Protein AF-A0A661QD89-F1 (afdb_monomer)

Foldseek 3Di:
DADEAEDDPLVVLCPDPPPPCVVVSVVVVVVVVVCVVVVNDDDDDCDPQLLVQLVVQCVVVVVDPDDSSNSSSVSVCVVVVHQEYADPDCVSVVVPGHYPPPPD

Solvent-accessible surface area (backbone atoms only — not comparable to full-atom values): 6159 Å² total; per-residue (Å²): 132,91,70,69,47,70,79,64,77,52,66,58,27,60,73,31,85,84,38,94,50,17,69,60,31,51,57,52,50,53,54,52,51,51,36,37,75,69,68,75,47,81,89,82,76,89,44,71,69,34,51,51,43,10,47,56,45,46,65,73,44,66,92,50,95,69,49,68,69,51,25,34,53,50,28,48,27,63,76,71,70,42,54,40,32,46,43,92,60,64,62,44,45,75,78,69,36,47,45,33,72,81,88,118

Radius of gyration: 14.54 Å; Cα contacts (8 Å, |Δi|>4): 104; chains: 1; bounding box: 37×33×40 Å

pLDDT: mean 85.13, std 12.15, range [53.66, 98.25]

Structure (mmCIF, N/CA/C/O backbone):
data_AF-A0A661QD89-F1
#
_entry.id   AF-A0A661QD89-F1
#
loop_
_atom_site.group_PDB
_atom_site.id
_atom_site.type_symbol
_atom_site.label_atom_id
_atom_site.label_alt_id
_atom_site.label_comp_id
_atom_site.label_asym_id
_atom_site.label_entity_id
_atom_site.label_seq_id
_atom_site.pdbx_PDB_ins_code
_atom_site.Cartn_x
_atom_site.Cartn_y
_atom_site.Cartn_z
_atom_site.occupancy
_atom_site.B_iso_or_equiv
_atom_site.auth_seq_id
_atom_site.auth_comp_id
_atom_site.auth_asym_id
_atom_site.auth_atom_id
_atom_site.pdbx_PDB_model_num
ATOM 1 N N . MET A 1 1 ? -16.237 2.760 12.706 1.00 53.66 1 MET A N 1
ATOM 2 C CA . MET A 1 1 ? -15.022 3.590 12.538 1.00 53.66 1 MET A CA 1
ATOM 3 C C . MET A 1 1 ? -14.671 3.557 11.058 1.00 53.66 1 MET A C 1
ATOM 5 O O . MET A 1 1 ? -14.858 2.502 10.467 1.00 53.66 1 MET A O 1
ATOM 9 N N . LYS A 1 2 ? -14.282 4.675 10.437 1.00 61.09 2 LYS A N 1
ATOM 10 C CA . LYS A 1 2 ? -13.935 4.694 9.007 1.00 61.09 2 LYS A CA 1
ATOM 11 C C . LYS A 1 2 ? -12.494 4.198 8.855 1.00 61.09 2 LYS A C 1
ATOM 13 O O . LYS A 1 2 ? -11.604 4.785 9.462 1.00 61.09 2 LYS A O 1
ATOM 18 N N . GLU A 1 3 ? -12.285 3.105 8.129 1.00 70.94 3 GLU A N 1
ATOM 19 C CA . GLU A 1 3 ? -10.946 2.574 7.851 1.00 70.94 3 GLU A CA 1
ATOM 20 C C . GLU A 1 3 ? -10.393 3.245 6.582 1.00 70.94 3 GLU A C 1
ATOM 22 O O . GLU A 1 3 ? -11.099 3.342 5.580 1.00 70.94 3 GLU A O 1
ATOM 27 N N . LEU A 1 4 ? -9.159 3.751 6.649 1.00 67.06 4 LEU A N 1
ATOM 28 C CA . LEU A 1 4 ? -8.455 4.443 5.565 1.00 67.06 4 LEU A CA 1
ATOM 29 C C . LEU A 1 4 ? -7.105 3.759 5.367 1.00 67.06 4 LEU A C 1
ATOM 31 O O . LEU A 1 4 ? -6.348 3.612 6.330 1.00 67.06 4 LEU A O 1
ATOM 35 N N . PHE A 1 5 ? -6.805 3.342 4.139 1.00 81.81 5 PHE A N 1
ATOM 36 C CA . PHE A 1 5 ? -5.488 2.807 3.809 1.00 81.81 5 PHE A CA 1
ATOM 37 C C . PHE A 1 5 ? -4.493 3.956 3.606 1.00 81.81 5 PHE A C 1
ATOM 39 O O . PHE A 1 5 ? -4.832 4.956 2.972 1.00 81.81 5 PHE A O 1
ATOM 46 N N . VAL A 1 6 ? -3.278 3.815 4.140 1.00 70.81 6 VAL A N 1
ATOM 47 C CA . VAL A 1 6 ? -2.185 4.775 3.946 1.00 70.81 6 VAL A CA 1
ATOM 48 C C . VAL A 1 6 ? -1.036 4.046 3.270 1.00 70.81 6 VAL A C 1
ATOM 50 O O . VAL A 1 6 ? -0.404 3.174 3.870 1.00 70.81 6 VAL A O 1
ATOM 53 N N . ASP A 1 7 ? -0.777 4.416 2.023 1.00 68.56 7 ASP A N 1
ATOM 54 C CA . ASP A 1 7 ? 0.329 3.874 1.247 1.00 68.56 7 ASP A CA 1
ATOM 55 C C . ASP A 1 7 ? 1.667 4.335 1.845 1.00 68.56 7 ASP A C 1
ATOM 57 O O . ASP A 1 7 ? 1.921 5.532 1.994 1.00 68.56 7 ASP A O 1
ATOM 61 N N . THR A 1 8 ? 2.511 3.390 2.267 1.00 61.47 8 THR A N 1
ATOM 62 C CA . THR A 1 8 ? 3.829 3.706 2.832 1.00 61.47 8 THR A CA 1
ATOM 63 C C . THR A 1 8 ? 4.890 2.691 2.411 1.00 61.47 8 THR A C 1
ATOM 65 O O . THR A 1 8 ? 5.130 1.686 3.078 1.00 61.47 8 THR A O 1
ATOM 68 N N . GLY A 1 9 ? 5.673 3.050 1.390 1.00 58.75 9 GLY A N 1
ATOM 69 C CA . GLY A 1 9 ? 6.983 2.440 1.104 1.00 58.75 9 GLY A CA 1
ATOM 70 C C . GLY A 1 9 ? 8.039 2.650 2.211 1.00 58.75 9 GLY A C 1
ATOM 71 O O . GLY A 1 9 ? 9.163 2.161 2.108 1.00 58.75 9 GLY A O 1
ATOM 72 N N . ALA A 1 10 ? 7.694 3.345 3.304 1.00 54.81 10 ALA A N 1
ATOM 73 C CA . ALA A 1 10 ? 8.581 3.670 4.424 1.00 54.81 10 ALA A CA 1
ATOM 74 C C . ALA A 1 10 ? 9.169 2.437 5.141 1.00 54.81 10 ALA A C 1
ATOM 76 O O . ALA A 1 10 ? 10.233 2.531 5.758 1.00 54.81 10 ALA A O 1
ATOM 77 N N . TRP A 1 11 ? 8.529 1.267 5.033 1.00 57.66 11 TRP A N 1
ATOM 78 C CA . TRP A 1 11 ? 9.061 0.016 5.585 1.00 57.66 11 TRP A CA 1
ATOM 79 C C . TRP A 1 11 ? 10.395 -0.402 4.958 1.00 57.66 11 TRP A C 1
ATOM 81 O O . TRP A 1 11 ? 11.215 -1.029 5.632 1.00 57.66 11 TRP A O 1
ATOM 91 N N . VAL A 1 12 ? 10.647 -0.023 3.702 1.00 55.34 12 VAL A N 1
ATOM 92 C CA . VAL A 1 12 ? 11.926 -0.291 3.031 1.00 55.34 12 VAL A CA 1
ATOM 93 C C . VAL A 1 12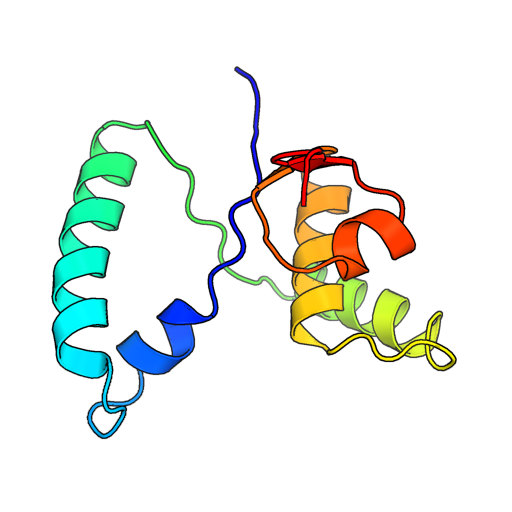 ? 13.044 0.541 3.670 1.00 55.34 12 VAL A C 1
ATOM 95 O O . VAL A 1 12 ? 14.087 -0.004 4.033 1.00 55.34 12 VAL A O 1
ATOM 98 N N . ALA A 1 13 ? 12.795 1.829 3.925 1.00 57.34 13 ALA A N 1
ATOM 99 C CA . ALA A 1 13 ? 13.757 2.723 4.576 1.00 57.34 13 ALA A CA 1
ATOM 100 C C . ALA A 1 13 ? 14.018 2.362 6.055 1.00 57.34 13 ALA A C 1
ATOM 102 O O . ALA A 1 13 ? 15.122 2.565 6.563 1.00 57.34 13 ALA A O 1
ATOM 103 N N . LEU A 1 14 ? 13.036 1.774 6.751 1.00 57.59 14 LEU A N 1
ATOM 104 C CA . LEU A 1 14 ? 13.219 1.257 8.115 1.00 57.59 14 LEU A CA 1
ATOM 105 C C . LEU A 1 14 ? 14.197 0.073 8.177 1.00 57.59 14 LEU A C 1
ATOM 107 O O . LEU A 1 14 ? 14.942 -0.048 9.148 1.00 57.59 14 LEU A O 1
ATOM 111 N N . ASN A 1 15 ? 14.210 -0.777 7.147 1.00 62.34 15 ASN A N 1
ATOM 1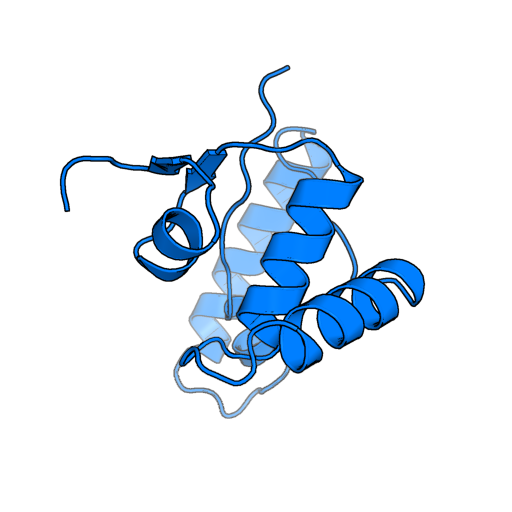12 C CA . ASN A 1 15 ? 15.025 -1.995 7.115 1.00 62.34 15 ASN A CA 1
ATOM 113 C C . ASN A 1 15 ? 16.369 -1.826 6.383 1.00 62.34 15 ASN A C 1
ATOM 115 O O . ASN A 1 15 ? 17.240 -2.687 6.501 1.00 62.34 15 ASN A O 1
ATOM 119 N N . ASN A 1 16 ? 16.577 -0.714 5.670 1.00 70.88 16 ASN A N 1
ATOM 120 C CA . ASN A 1 16 ? 17.839 -0.394 5.007 1.00 70.88 16 ASN A CA 1
ATOM 121 C C . ASN A 1 16 ? 18.547 0.792 5.683 1.00 70.88 16 ASN A C 1
ATOM 123 O O . ASN A 1 16 ? 18.232 1.950 5.426 1.00 70.88 16 ASN A O 1
ATOM 127 N N . ARG A 1 17 ? 19.569 0.511 6.504 1.00 74.81 17 ARG A N 1
ATOM 128 C CA . ARG A 1 17 ? 20.362 1.547 7.203 1.00 74.81 17 ARG A CA 1
ATOM 129 C C . ARG A 1 17 ? 21.144 2.492 6.284 1.00 74.81 17 ARG A C 1
ATOM 131 O O . ARG A 1 17 ? 21.629 3.518 6.748 1.00 74.81 17 ARG A O 1
ATOM 138 N N . TYR A 1 18 ? 21.321 2.112 5.019 1.00 75.56 18 TYR A N 1
ATOM 139 C CA . TYR A 1 18 ? 22.017 2.904 4.004 1.00 75.56 18 TYR A CA 1
ATOM 140 C C . TYR A 1 18 ? 21.058 3.732 3.147 1.00 75.56 18 TYR A C 1
ATOM 142 O O . TYR A 1 18 ? 21.507 4.474 2.276 1.00 75.56 18 TYR A O 1
ATOM 150 N N . ASP A 1 19 ? 19.751 3.613 3.383 1.00 76.38 19 ASP A N 1
ATOM 151 C CA . ASP A 1 19 ? 18.766 4.471 2.748 1.00 76.38 19 ASP A CA 1
ATOM 152 C C . ASP A 1 19 ? 18.947 5.916 3.232 1.00 76.38 19 ASP A C 1
ATOM 154 O O . ASP A 1 19 ? 19.074 6.180 4.432 1.00 76.38 19 ASP A O 1
ATOM 158 N N . VAL A 1 20 ? 18.942 6.871 2.301 1.00 78.00 20 VAL A N 1
ATOM 159 C CA . VAL A 1 20 ? 19.090 8.305 2.608 1.00 78.00 20 VAL A CA 1
ATOM 160 C C . VAL A 1 20 ? 17.994 8.815 3.553 1.00 78.00 20 VAL A C 1
ATOM 162 O O . VAL A 1 20 ? 18.189 9.796 4.272 1.00 78.00 20 VAL A O 1
ATOM 165 N N . GLY A 1 21 ? 16.846 8.136 3.581 1.00 76.38 21 GLY A N 1
ATOM 166 C CA . GLY A 1 21 ? 15.717 8.398 4.456 1.00 76.38 21 GLY A CA 1
ATOM 167 C C . GLY A 1 21 ? 15.741 7.639 5.783 1.00 76.38 21 GLY A C 1
ATOM 168 O O . GLY A 1 21 ? 14.856 7.890 6.597 1.00 76.38 21 GLY A O 1
ATOM 169 N N . HIS A 1 22 ? 16.720 6.765 6.057 1.00 77.31 22 HIS A N 1
ATOM 170 C CA . HIS A 1 22 ? 16.699 5.861 7.219 1.00 77.31 22 HIS A CA 1
ATOM 171 C C . HIS A 1 22 ? 16.447 6.586 8.549 1.00 77.31 22 HIS A C 1
ATOM 173 O O . HIS A 1 22 ? 15.576 6.194 9.322 1.00 77.31 22 HIS A O 1
ATOM 179 N N . LYS A 1 23 ? 17.149 7.700 8.801 1.00 80.12 23 LYS A N 1
ATOM 180 C CA . LYS A 1 23 ? 16.961 8.482 10.035 1.00 80.12 23 LYS A CA 1
ATOM 181 C C . LYS A 1 23 ? 15.530 9.023 10.165 1.00 80.12 23 LYS A C 1
ATOM 183 O O . LYS A 1 23 ? 14.920 8.880 11.220 1.00 80.12 23 LYS A O 1
ATOM 188 N N . ARG A 1 24 ? 14.980 9.587 9.083 1.00 79.19 24 ARG A N 1
ATOM 189 C CA . ARG A 1 24 ? 1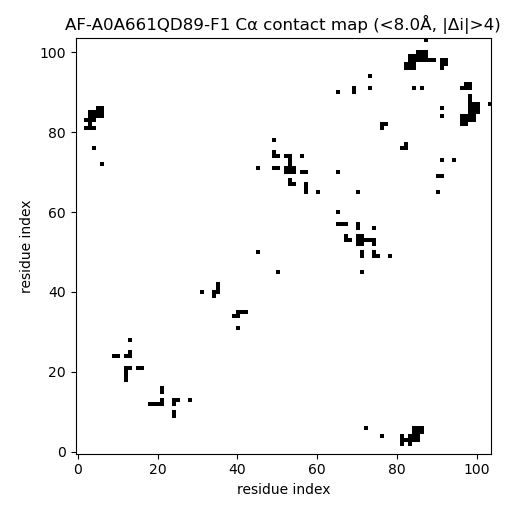3.592 10.080 9.047 1.00 79.19 24 ARG A CA 1
ATOM 190 C C . ARG A 1 24 ? 12.590 8.939 9.215 1.00 79.19 24 ARG A C 1
ATOM 192 O O . ARG A 1 24 ? 11.591 9.105 9.902 1.00 79.19 24 ARG A O 1
ATOM 199 N N . ALA A 1 25 ? 12.871 7.777 8.629 1.00 74.81 25 ALA A N 1
ATOM 200 C CA . ALA A 1 25 ? 12.040 6.590 8.769 1.00 74.81 25 ALA A CA 1
ATOM 201 C C . ALA A 1 25 ? 11.996 6.107 10.228 1.00 74.81 25 ALA A C 1
ATOM 203 O O . ALA A 1 25 ? 10.921 5.787 10.730 1.00 74.81 25 ALA A O 1
ATOM 204 N N . VAL A 1 26 ? 13.132 6.114 10.938 1.00 79.44 26 VAL A N 1
ATOM 205 C CA . VAL A 1 26 ? 13.200 5.768 12.369 1.00 79.44 26 VAL A CA 1
ATOM 206 C C . VAL A 1 26 ? 12.385 6.741 13.228 1.00 79.44 26 VAL A C 1
ATOM 208 O O . VAL A 1 26 ? 11.623 6.288 14.086 1.00 79.44 26 VAL A O 1
ATOM 211 N N . GLU A 1 27 ? 12.516 8.051 12.990 1.00 81.38 27 GLU A N 1
ATOM 212 C CA . GLU A 1 27 ? 11.747 9.097 13.687 1.00 81.38 27 GLU A CA 1
ATOM 213 C C . GLU A 1 27 ? 10.238 8.917 13.454 1.00 81.38 27 GLU A C 1
ATOM 215 O O . GLU A 1 27 ? 9.472 8.774 14.409 1.00 81.38 27 GLU A O 1
ATOM 220 N N . PHE A 1 28 ? 9.821 8.785 12.193 1.00 81.56 28 PHE A N 1
ATOM 221 C CA . PHE A 1 28 ? 8.428 8.530 11.822 1.00 81.56 28 PHE A CA 1
ATOM 222 C C . PHE A 1 28 ? 7.888 7.219 12.420 1.00 81.56 28 PHE A C 1
ATOM 224 O O . PHE A 1 28 ? 6.757 7.153 12.904 1.00 81.56 28 PHE A O 1
ATOM 231 N N . GLY A 1 29 ? 8.710 6.168 12.474 1.00 80.81 29 GLY A N 1
ATOM 232 C CA . GLY A 1 29 ? 8.344 4.885 13.073 1.00 80.81 29 GLY A CA 1
ATOM 233 C C . GLY A 1 29 ? 8.011 4.974 14.568 1.00 80.81 29 GLY A C 1
ATOM 234 O O . GLY A 1 29 ? 7.189 4.198 15.062 1.00 80.81 29 GLY A O 1
ATOM 235 N N . ALA A 1 30 ? 8.607 5.916 15.307 1.00 83.06 30 ALA A N 1
ATOM 236 C CA . ALA A 1 30 ? 8.252 6.154 16.706 1.00 83.06 30 ALA A CA 1
ATOM 237 C C . ALA A 1 30 ? 6.843 6.757 16.844 1.00 83.06 30 ALA A C 1
ATOM 239 O O . ALA A 1 30 ? 6.068 6.309 17.693 1.00 83.06 30 ALA A O 1
ATOM 240 N N . GLU A 1 31 ? 6.488 7.706 15.976 1.00 85.00 31 GLU A N 1
ATOM 241 C CA . GLU A 1 31 ? 5.154 8.316 15.937 1.00 85.00 31 GLU A CA 1
ATOM 242 C C . GLU A 1 31 ? 4.077 7.290 15.570 1.00 85.00 31 GLU A C 1
ATOM 244 O O . GLU A 1 31 ? 3.071 7.170 16.273 1.00 85.00 31 GLU A O 1
ATOM 249 N N . ILE A 1 32 ? 4.326 6.475 14.540 1.00 84.12 32 ILE A N 1
ATOM 250 C CA . ILE A 1 32 ? 3.442 5.377 14.120 1.00 84.12 32 ILE A CA 1
ATOM 251 C C . ILE A 1 32 ? 3.182 4.409 15.282 1.00 84.12 32 ILE A C 1
ATOM 253 O O . ILE A 1 32 ? 2.029 4.104 15.589 1.00 84.12 32 ILE A O 1
ATOM 257 N N . ARG A 1 33 ? 4.220 3.975 16.009 1.00 83.69 33 ARG A N 1
ATOM 258 C CA . ARG A 1 33 ? 4.040 3.093 17.179 1.00 83.69 33 ARG A CA 1
ATOM 259 C C . ARG A 1 33 ? 3.207 3.739 18.285 1.00 83.69 33 ARG A C 1
ATOM 261 O O . ARG A 1 33 ? 2.372 3.062 18.882 1.00 83.69 33 ARG A O 1
ATOM 268 N N . SER A 1 34 ? 3.400 5.031 18.541 1.00 89.44 34 SER A N 1
ATOM 269 C CA . SER A 1 34 ? 2.614 5.783 19.526 1.00 89.44 34 SER A CA 1
ATOM 270 C C . SER A 1 34 ? 1.132 5.855 19.129 1.00 89.44 34 SER A C 1
ATOM 272 O O . SER A 1 34 ? 0.246 5.541 19.928 1.00 89.44 34 SER A O 1
ATOM 274 N N . LEU A 1 35 ? 0.841 6.166 17.861 1.00 87.56 35 LEU A N 1
ATOM 275 C CA . LEU A 1 35 ? -0.520 6.158 17.309 1.00 87.56 35 LEU A CA 1
ATOM 276 C C . LEU A 1 35 ? -1.168 4.772 17.375 1.00 87.56 35 LEU A C 1
ATOM 278 O O . LEU A 1 35 ? -2.360 4.677 17.676 1.00 87.56 35 LEU A O 1
ATOM 282 N N . GLN A 1 36 ? -0.396 3.708 17.142 1.00 87.25 36 GLN A N 1
ATOM 283 C CA . GLN A 1 36 ? -0.888 2.337 17.265 1.00 87.25 36 GLN A CA 1
ATOM 284 C C . GLN A 1 36 ? -1.270 2.014 18.714 1.00 87.25 36 GLN A C 1
ATOM 286 O O . GLN A 1 36 ? -2.348 1.476 18.950 1.00 87.25 36 GLN A O 1
ATOM 291 N N . GLN A 1 37 ? -0.428 2.365 19.694 1.00 89.62 37 GLN A N 1
ATOM 292 C CA . GLN A 1 37 ? -0.721 2.147 21.119 1.00 89.62 37 GLN A CA 1
ATOM 293 C C . GLN A 1 37 ? -1.958 2.924 21.587 1.00 89.62 37 GLN A C 1
ATOM 295 O O . GLN A 1 37 ? -2.714 2.438 22.422 1.00 89.62 37 GLN A O 1
ATOM 300 N N . MET A 1 38 ? -2.202 4.102 21.006 1.00 92.31 38 MET A N 1
ATOM 301 C CA . MET A 1 38 ? -3.425 4.882 21.222 1.00 92.31 38 MET A CA 1
ATOM 302 C C . MET A 1 38 ? -4.658 4.330 20.482 1.00 92.31 38 MET A C 1
ATOM 304 O O . MET A 1 38 ? -5.732 4.919 20.588 1.00 92.31 38 MET A O 1
ATOM 308 N N . GLY A 1 39 ? -4.525 3.262 19.687 1.00 88.00 39 GLY A N 1
ATOM 309 C CA . GLY A 1 39 ? -5.614 2.701 18.880 1.00 88.00 39 GLY A CA 1
ATOM 310 C C . GLY A 1 39 ? -6.069 3.600 17.726 1.00 88.00 39 GLY A C 1
ATOM 311 O O . GLY A 1 39 ? -7.163 3.414 17.200 1.00 88.00 39 GLY A O 1
ATOM 312 N N . LYS A 1 40 ? -5.255 4.591 17.333 1.00 87.38 40 LYS A N 1
ATOM 313 C CA . LYS A 1 40 ? -5.574 5.532 16.246 1.00 87.38 40 LYS A CA 1
ATOM 314 C C . LYS A 1 40 ? -5.261 4.972 14.862 1.00 87.38 40 LYS A C 1
A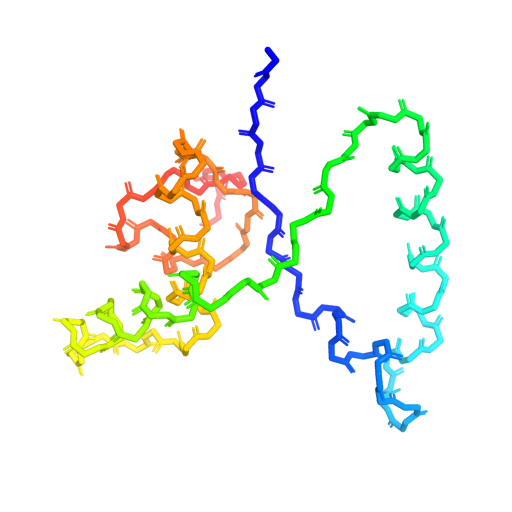TOM 316 O O . LYS A 1 40 ? -5.833 5.437 13.883 1.00 87.38 40 LYS A O 1
ATOM 321 N N . ILE A 1 41 ? -4.352 4.001 14.784 1.00 86.38 41 ILE A N 1
ATOM 322 C CA . ILE A 1 41 ? -3.983 3.313 13.545 1.00 86.38 41 ILE A CA 1
ATOM 323 C C . ILE A 1 41 ? -3.917 1.802 13.772 1.00 86.38 41 ILE A C 1
ATOM 325 O O . ILE A 1 41 ? -3.601 1.340 14.871 1.00 86.38 41 ILE A O 1
ATOM 329 N N . ARG A 1 42 ? -4.159 1.038 12.706 1.00 84.88 42 ARG A N 1
ATOM 330 C CA . ARG A 1 42 ? -3.923 -0.408 12.647 1.00 84.88 42 ARG A CA 1
ATOM 331 C C . ARG A 1 42 ? -2.738 -0.667 11.723 1.00 84.88 42 ARG A C 1
ATOM 333 O O . ARG A 1 42 ? -2.795 -0.287 10.559 1.00 84.88 42 ARG A O 1
ATOM 340 N N . ILE A 1 43 ? -1.698 -1.336 12.221 1.00 84.00 43 ILE A N 1
ATOM 341 C CA . ILE A 1 43 ? -0.636 -1.874 11.362 1.00 84.00 43 ILE A CA 1
ATOM 342 C C . ILE A 1 43 ? -1.082 -3.245 10.863 1.00 84.00 43 ILE A C 1
ATOM 344 O O . ILE A 1 43 ? -1.426 -4.122 11.655 1.00 84.00 43 ILE A O 1
ATOM 348 N N . VAL A 1 44 ? -1.096 -3.413 9.544 1.00 84.44 44 VAL A N 1
ATOM 349 C CA . VAL A 1 44 ? -1.395 -4.687 8.888 1.00 84.44 44 VAL A CA 1
ATOM 350 C C . VAL A 1 44 ? -0.084 -5.263 8.378 1.00 84.44 44 VAL A C 1
ATOM 352 O O . VAL A 1 44 ? 0.613 -4.631 7.589 1.00 84.44 44 VAL A O 1
ATOM 355 N N . HIS A 1 45 ? 0.258 -6.459 8.846 1.00 83.25 45 HIS A N 1
ATOM 356 C CA . HIS A 1 45 ? 1.394 -7.208 8.327 1.00 83.25 45 HIS A CA 1
ATOM 357 C C . HIS A 1 45 ? 0.953 -8.044 7.127 1.00 83.25 45 HIS A C 1
ATOM 359 O O . HIS A 1 45 ? -0.123 -8.642 7.147 1.00 83.25 45 HIS A O 1
ATOM 365 N N . ILE A 1 46 ? 1.798 -8.101 6.099 1.00 83.19 46 ILE A N 1
ATOM 366 C CA . ILE A 1 46 ? 1.578 -8.954 4.932 1.00 83.19 46 ILE A CA 1
ATOM 367 C C . ILE A 1 46 ? 1.581 -10.422 5.378 1.00 83.19 46 ILE A C 1
ATOM 369 O O . ILE A 1 46 ? 2.603 -10.942 5.827 1.00 83.19 46 ILE A O 1
ATOM 373 N N . SER A 1 47 ? 0.427 -11.077 5.274 1.00 87.75 47 SER A N 1
ATOM 374 C CA . SER A 1 47 ? 0.264 -12.516 5.481 1.00 87.75 47 SER A CA 1
ATOM 375 C C . SER A 1 47 ? 0.438 -13.277 4.163 1.00 87.75 47 SER A C 1
ATOM 377 O O . SER A 1 47 ? 0.483 -12.676 3.088 1.00 87.75 47 SER A O 1
ATOM 379 N N . GLN A 1 48 ? 0.491 -14.610 4.231 1.00 89.12 48 GLN A N 1
ATOM 380 C CA . GLN A 1 48 ? 0.489 -15.446 3.024 1.00 89.12 48 GLN A CA 1
ATOM 381 C C . GLN A 1 48 ? -0.787 -15.259 2.195 1.00 89.12 48 GLN A C 1
ATOM 383 O O . GLN A 1 48 ? -0.703 -15.178 0.977 1.00 89.12 48 GLN A O 1
ATOM 388 N N . ASP A 1 49 ? -1.946 -15.080 2.832 1.00 92.38 49 ASP A N 1
ATOM 389 C CA . ASP A 1 49 ? -3.204 -14.826 2.115 1.00 92.38 49 ASP A CA 1
ATOM 390 C C . ASP A 1 49 ? -3.164 -13.500 1.347 1.00 92.38 49 ASP A C 1
ATOM 392 O O . ASP A 1 49 ? -3.617 -13.425 0.206 1.00 92.38 49 ASP A O 1
ATOM 396 N N . ILE A 1 50 ? -2.562 -12.462 1.942 1.00 90.94 50 ILE A N 1
ATOM 397 C CA . ILE A 1 50 ? -2.344 -11.181 1.260 1.00 90.94 50 ILE A CA 1
ATOM 398 C C . ILE A 1 50 ? -1.364 -11.358 0.093 1.00 90.94 50 ILE A C 1
ATOM 400 O O . ILE A 1 50 ? -1.610 -10.808 -0.976 1.00 90.94 50 ILE A O 1
ATOM 404 N N . LEU A 1 51 ? -0.283 -12.130 0.262 1.00 92.56 51 LEU A N 1
ATOM 405 C CA . LEU A 1 51 ? 0.674 -12.402 -0.819 1.00 92.56 51 LEU A CA 1
ATOM 406 C C . LEU A 1 51 ? 0.036 -13.161 -1.981 1.00 92.56 51 LEU A C 1
ATOM 408 O O . LEU A 1 51 ? 0.233 -12.772 -3.128 1.00 92.56 51 LEU A O 1
ATOM 412 N N . HIS A 1 52 ? -0.741 -14.207 -1.699 1.00 96.12 52 HIS A N 1
ATOM 413 C CA . HIS A 1 52 ? -1.466 -14.948 -2.729 1.00 96.12 52 HIS A CA 1
ATOM 414 C C . HIS A 1 52 ? -2.434 -14.035 -3.476 1.00 96.12 52 HIS A C 1
ATOM 416 O O . HIS A 1 52 ? -2.420 -13.995 -4.702 1.00 96.12 52 HIS A O 1
ATOM 422 N N . LYS A 1 53 ? -3.207 -13.227 -2.744 1.00 96.88 53 LYS A N 1
ATOM 423 C CA . LYS A 1 53 ? -4.131 -12.267 -3.345 1.00 96.88 53 LYS A CA 1
ATOM 424 C C . LYS A 1 53 ? -3.411 -11.224 -4.203 1.00 96.88 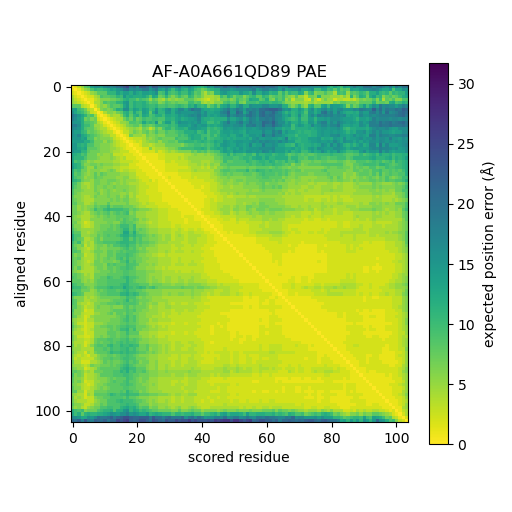53 LYS A C 1
ATOM 426 O O . LYS A 1 53 ? -3.876 -10.896 -5.290 1.00 96.88 53 LYS A O 1
ATOM 431 N N . ALA A 1 54 ? -2.270 -10.721 -3.737 1.00 95.94 54 ALA A N 1
ATOM 432 C CA . ALA A 1 54 ? -1.428 -9.807 -4.500 1.00 95.94 54 ALA A CA 1
ATOM 433 C C . ALA A 1 54 ? -0.942 -10.454 -5.802 1.00 95.94 54 ALA A C 1
ATOM 435 O O . ALA A 1 54 ? -0.954 -9.804 -6.841 1.00 95.94 54 ALA A O 1
ATOM 436 N N . TRP A 1 55 ? -0.562 -11.734 -5.757 1.00 97.56 55 TRP A N 1
ATOM 437 C CA . TRP A 1 55 ? -0.116 -12.489 -6.927 1.00 97.56 55 TRP A CA 1
ATOM 438 C C . TRP A 1 55 ? -1.235 -12.690 -7.950 1.00 97.56 55 TRP A C 1
ATOM 440 O O . TRP A 1 55 ? -1.046 -12.379 -9.121 1.00 97.56 55 TRP A O 1
ATOM 450 N N . GLU A 1 56 ? -2.428 -13.089 -7.501 1.00 98.25 56 GLU A N 1
ATOM 451 C CA . GLU A 1 56 ? -3.616 -13.196 -8.360 1.00 98.25 56 GLU A CA 1
ATOM 452 C C . GLU A 1 56 ? -3.926 -11.873 -9.071 1.00 98.25 56 GLU A C 1
ATOM 454 O O . GLU A 1 56 ? -4.243 -11.847 -10.260 1.00 98.25 56 GLU A O 1
ATOM 459 N N . ILE A 1 57 ? -3.835 -10.756 -8.343 1.00 98.12 57 ILE A N 1
ATOM 460 C CA . ILE A 1 57 ? -4.048 -9.418 -8.897 1.00 98.12 57 ILE A CA 1
ATOM 461 C C . ILE A 1 57 ? -2.945 -9.075 -9.908 1.00 98.12 57 ILE A C 1
ATOM 463 O O . ILE A 1 57 ? -3.250 -8.610 -11.004 1.00 98.12 57 ILE A O 1
ATOM 467 N N . PHE A 1 58 ? -1.683 -9.318 -9.562 1.00 96.94 58 PHE A N 1
ATOM 468 C CA . PHE A 1 58 ? -0.534 -8.999 -10.406 1.00 96.94 58 PHE A CA 1
ATOM 469 C C . PHE A 1 58 ? -0.567 -9.765 -11.736 1.00 96.94 58 PHE A C 1
ATOM 471 O O . PHE A 1 58 ? -0.341 -9.181 -12.793 1.00 96.94 58 PHE A O 1
ATOM 478 N N . GLU A 1 59 ? -0.939 -11.048 -11.707 1.00 97.88 59 GLU A N 1
ATOM 479 C CA . GLU A 1 59 ? -1.138 -11.857 -12.914 1.00 97.88 59 GLU A CA 1
ATOM 480 C C . GLU A 1 59 ? -2.344 -11.379 -13.732 1.00 97.88 59 GLU A C 1
ATOM 482 O O . GLU A 1 59 ? -2.269 -11.275 -14.956 1.00 97.88 59 GLU A O 1
ATOM 487 N N . LYS A 1 60 ? -3.460 -11.058 -13.067 1.00 98.06 60 LYS A N 1
ATOM 488 C CA . LYS A 1 60 ? -4.695 -10.620 -13.732 1.00 98.06 60 LYS A CA 1
ATOM 489 C C . LYS A 1 60 ? -4.542 -9.284 -14.461 1.00 98.06 60 LYS A C 1
ATOM 491 O O . LYS A 1 60 ? -5.167 -9.097 -15.502 1.00 98.06 60 LYS A O 1
ATOM 496 N N . TYR A 1 61 ? -3.766 -8.358 -13.905 1.00 97.06 61 TYR A N 1
ATOM 497 C CA . TYR A 1 61 ? -3.565 -7.008 -14.439 1.00 97.06 61 TYR A CA 1
ATOM 498 C C . TYR A 1 61 ? -2.167 -6.834 -15.042 1.00 97.06 61 TYR A C 1
ATOM 500 O O . TYR A 1 61 ? -1.574 -5.763 -14.943 1.00 97.06 61 TYR A O 1
ATOM 508 N N . SER A 1 62 ? -1.647 -7.872 -15.704 1.00 94.25 62 SER A N 1
ATOM 509 C CA . SER A 1 62 ? -0.326 -7.848 -16.346 1.00 94.25 62 SER A CA 1
ATOM 510 C C . SER A 1 62 ? -0.203 -6.841 -17.502 1.00 94.25 62 SER A C 1
ATOM 512 O O . SER A 1 62 ? 0.889 -6.626 -18.018 1.00 94.25 62 SER A O 1
ATOM 514 N N . ASP A 1 63 ? -1.319 -6.265 -17.962 1.00 95.94 63 ASP A N 1
ATOM 515 C CA . ASP A 1 63 ? -1.368 -5.175 -18.944 1.00 95.94 63 ASP A CA 1
ATOM 516 C C . ASP A 1 63 ? -1.225 -3.777 -18.310 1.00 95.94 63 ASP A C 1
ATOM 518 O O . ASP A 1 63 ? -1.178 -2.778 -19.031 1.00 95.94 63 ASP A O 1
ATOM 522 N N . LYS A 1 64 ? -1.206 -3.687 -16.974 1.00 94.31 64 LYS A N 1
ATOM 523 C CA . LYS A 1 64 ? -1.047 -2.445 -16.211 1.00 94.31 64 LYS A CA 1
ATOM 524 C C . LYS A 1 64 ? 0.371 -2.317 -15.674 1.00 94.31 64 LYS A C 1
ATOM 526 O O . LYS A 1 64 ? 1.047 -3.306 -15.426 1.00 94.31 64 LYS A O 1
ATOM 531 N N . ASP A 1 65 ? 0.770 -1.080 -15.409 1.00 95.00 65 ASP A N 1
ATOM 532 C CA . ASP A 1 65 ? 2.072 -0.746 -14.817 1.00 95.00 65 ASP A CA 1
ATOM 533 C C . ASP A 1 65 ? 2.053 -0.839 -13.274 1.00 95.00 65 ASP A C 1
ATOM 535 O O . ASP A 1 65 ? 2.766 -0.123 -12.574 1.00 95.00 65 ASP A O 1
ATOM 539 N N . PHE A 1 66 ? 1.192 -1.704 -12.721 1.00 95.06 66 PHE A N 1
ATOM 540 C CA . PHE A 1 66 ? 1.101 -1.920 -11.279 1.00 95.06 66 PHE A CA 1
ATOM 541 C C . PHE A 1 66 ? 2.346 -2.647 -10.780 1.00 95.06 66 PHE A C 1
ATOM 543 O O . PHE A 1 66 ? 2.729 -3.692 -11.304 1.00 95.06 66 PHE A O 1
ATOM 550 N N . SER A 1 67 ? 2.953 -2.132 -9.717 1.00 93.31 67 SER A N 1
ATOM 551 C CA . SER A 1 67 ? 3.979 -2.861 -8.983 1.00 93.31 67 SER A CA 1
ATOM 552 C C . SER A 1 67 ? 3.351 -3.968 -8.133 1.00 93.31 67 SER A C 1
ATOM 554 O O . SER A 1 67 ? 2.176 -3.924 -7.764 1.00 93.31 67 SER A O 1
ATOM 556 N N . PHE A 1 68 ? 4.156 -4.948 -7.719 1.00 91.50 68 PHE A N 1
ATOM 557 C CA . PHE A 1 68 ? 3.677 -5.972 -6.787 1.00 91.50 68 PHE A CA 1
ATOM 558 C C . PHE A 1 68 ? 3.238 -5.378 -5.433 1.00 91.50 68 PHE A C 1
ATOM 560 O O . PHE A 1 68 ? 2.324 -5.888 -4.785 1.00 91.50 68 PHE A O 1
ATOM 567 N N . THR A 1 69 ? 3.856 -4.269 -5.013 1.00 90.19 69 THR A N 1
ATOM 568 C CA . THR A 1 69 ? 3.463 -3.514 -3.815 1.00 90.19 69 THR A CA 1
ATOM 569 C C . THR A 1 69 ? 2.099 -2.836 -3.960 1.00 90.19 69 THR A C 1
ATOM 571 O O . THR A 1 69 ? 1.346 -2.801 -2.982 1.00 90.19 69 THR A O 1
ATOM 574 N N . ASP A 1 70 ? 1.730 -2.390 -5.16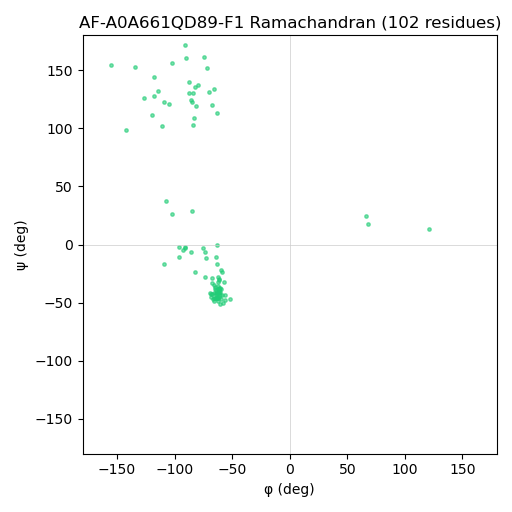3 1.00 92.75 70 ASP A N 1
ATOM 575 C CA . ASP A 1 70 ? 0.380 -1.881 -5.445 1.00 92.75 70 ASP A CA 1
ATOM 576 C C . ASP A 1 70 ? -0.638 -3.014 -5.314 1.00 92.75 70 ASP A C 1
ATOM 578 O O . ASP A 1 70 ? -1.612 -2.900 -4.571 1.00 92.75 70 ASP A O 1
ATOM 582 N N . CYS A 1 71 ? -0.359 -4.166 -5.933 1.00 95.44 71 CYS A N 1
ATOM 583 C CA . CYS A 1 71 ? -1.222 -5.345 -5.850 1.00 95.44 71 CYS A CA 1
ATOM 584 C C . CYS A 1 71 ? -1.397 -5.849 -4.410 1.00 95.44 71 CYS A C 1
ATOM 586 O O . CYS A 1 71 ? -2.500 -6.241 -4.024 1.00 95.44 71 CYS A O 1
ATOM 588 N N . ALA A 1 72 ? -0.345 -5.797 -3.588 1.00 93.50 72 ALA A N 1
ATOM 589 C CA . ALA A 1 72 ? -0.439 -6.103 -2.162 1.00 93.50 72 ALA A CA 1
ATOM 590 C C . ALA A 1 72 ? -1.332 -5.102 -1.416 1.00 93.50 72 ALA A C 1
ATOM 592 O O . ALA A 1 72 ? -2.176 -5.514 -0.619 1.00 93.50 72 ALA A O 1
ATOM 593 N N . SER A 1 73 ? -1.204 -3.807 -1.709 1.00 93.50 73 SER A N 1
ATOM 594 C CA . SER A 1 73 ? -2.071 -2.764 -1.147 1.00 93.50 73 SER A CA 1
ATOM 595 C C . SER A 1 73 ? -3.537 -2.984 -1.531 1.00 93.50 73 SER A C 1
ATOM 597 O O . SER A 1 73 ? -4.417 -2.927 -0.670 1.00 93.50 73 SER A O 1
ATOM 599 N N . PHE A 1 74 ? -3.806 -3.335 -2.791 1.00 95.69 74 PHE A N 1
ATOM 600 C CA . PHE A 1 74 ? -5.148 -3.670 -3.267 1.00 95.69 74 PHE A CA 1
ATOM 601 C C . PHE A 1 74 ? -5.706 -4.911 -2.569 1.00 95.69 74 PHE A C 1
ATOM 603 O O . PHE A 1 74 ? -6.838 -4.885 -2.087 1.00 95.69 74 PHE A O 1
ATOM 610 N N . GLY A 1 75 ? -4.901 -5.969 -2.437 1.00 95.44 75 GLY A N 1
ATOM 611 C CA . GLY A 1 75 ? -5.278 -7.189 -1.726 1.00 95.44 75 GLY A CA 1
ATOM 612 C C . GLY A 1 75 ? -5.637 -6.932 -0.261 1.00 95.44 75 GLY A C 1
ATOM 613 O O . GLY A 1 75 ? -6.665 -7.415 0.209 1.00 95.44 75 GLY A O 1
ATOM 614 N N . ILE A 1 76 ? -4.850 -6.112 0.448 1.00 94.06 76 ILE A N 1
ATOM 615 C CA . ILE A 1 76 ? -5.163 -5.669 1.819 1.00 94.06 76 ILE A CA 1
ATOM 616 C C . ILE A 1 76 ? -6.520 -4.963 1.857 1.00 94.06 76 ILE A C 1
ATOM 618 O O . ILE A 1 76 ? -7.356 -5.278 2.705 1.00 94.06 76 ILE A O 1
ATOM 622 N N . MET A 1 77 ? -6.735 -3.998 0.962 1.00 95.00 77 MET A N 1
ATOM 623 C CA . MET A 1 77 ? -7.967 -3.214 0.928 1.00 95.00 77 MET A CA 1
ATOM 624 C C . MET A 1 77 ? -9.191 -4.081 0.616 1.00 95.00 7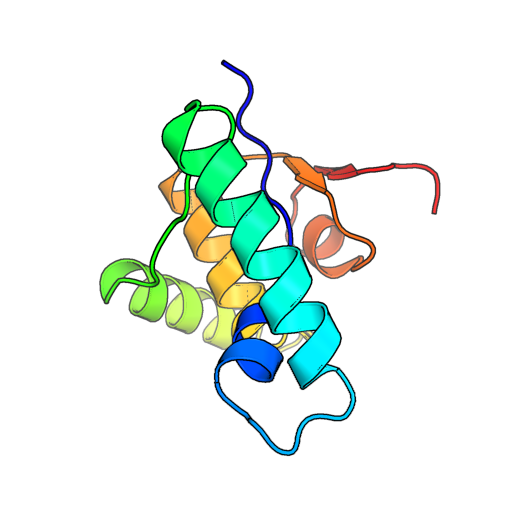7 MET A C 1
ATOM 626 O O . MET A 1 77 ? -10.208 -3.937 1.290 1.00 95.00 77 MET A O 1
ATOM 630 N N . GLU A 1 78 ? -9.089 -5.023 -0.326 1.00 95.44 78 GLU A N 1
ATOM 631 C CA . GLU A 1 78 ? -10.164 -5.976 -0.627 1.00 95.44 78 GLU A CA 1
ATOM 632 C C . GLU A 1 78 ? -10.486 -6.878 0.571 1.00 95.44 78 GLU A C 1
ATOM 634 O O . GLU A 1 78 ? -11.652 -6.998 0.946 1.00 95.44 78 GLU A O 1
ATOM 639 N N . ILE A 1 79 ? -9.466 -7.468 1.206 1.00 94.06 79 ILE A N 1
ATOM 640 C CA . ILE A 1 79 ? -9.636 -8.375 2.355 1.00 94.06 79 ILE A CA 1
ATOM 641 C C . ILE A 1 79 ? -10.282 -7.651 3.543 1.00 94.06 79 ILE A C 1
ATOM 643 O O . ILE A 1 79 ? -11.114 -8.224 4.245 1.00 94.06 79 ILE A O 1
ATOM 647 N N . LEU A 1 80 ? -9.913 -6.390 3.769 1.00 92.81 80 LEU A N 1
ATOM 648 C CA . LEU A 1 80 ? -10.405 -5.591 4.894 1.00 92.81 80 LEU A CA 1
ATOM 649 C C . LEU A 1 80 ? -11.669 -4.783 4.553 1.00 92.81 80 LEU A C 1
ATOM 651 O O . LEU A 1 80 ? -12.218 -4.112 5.423 1.00 92.81 80 LEU A O 1
ATOM 655 N N . GLY A 1 81 ? -12.152 -4.838 3.307 1.00 94.62 81 GLY A N 1
ATOM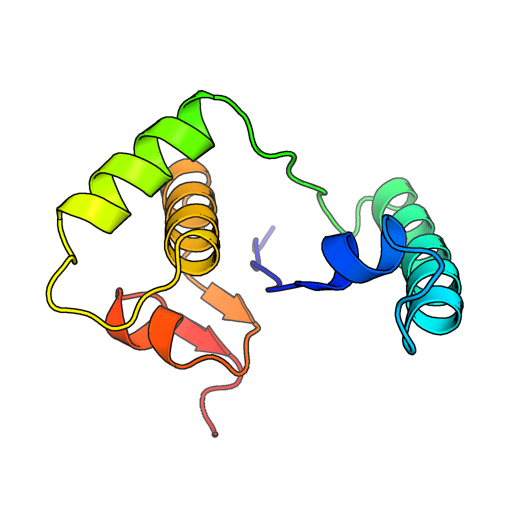 656 C CA . GLY A 1 81 ? -13.324 -4.084 2.856 1.00 94.62 81 GLY A CA 1
ATOM 657 C C . GLY A 1 81 ? -13.122 -2.562 2.832 1.00 94.62 81 GLY A C 1
ATOM 658 O O . GLY A 1 81 ? -14.093 -1.806 2.929 1.00 94.62 81 GLY A O 1
ATOM 659 N N . ILE A 1 82 ? -11.876 -2.100 2.708 1.00 94.94 82 ILE A N 1
ATOM 660 C CA . ILE A 1 82 ? -11.508 -0.682 2.650 1.00 94.94 82 ILE A CA 1
ATOM 661 C C . ILE A 1 82 ? -11.673 -0.192 1.210 1.00 94.94 82 ILE A C 1
ATOM 663 O O . ILE A 1 82 ? -11.171 -0.802 0.274 1.00 94.94 82 ILE A O 1
ATOM 667 N N . LYS A 1 83 ? -12.370 0.933 1.025 1.00 94.69 83 LYS A N 1
ATOM 668 C CA . LYS A 1 83 ? -12.642 1.504 -0.309 1.00 94.69 83 LYS A CA 1
ATOM 669 C C . LYS A 1 83 ? -11.886 2.790 -0.607 1.00 94.69 83 LYS A C 1
ATOM 671 O O . LYS A 1 83 ? -11.825 3.203 -1.760 1.00 94.69 83 LYS A O 1
ATOM 676 N N . GLU A 1 84 ? -11.354 3.430 0.427 1.00 95.06 84 GLU A N 1
ATOM 677 C CA . GLU A 1 84 ? -10.664 4.707 0.318 1.00 95.06 84 GLU A CA 1
ATOM 678 C C . GLU A 1 84 ? -9.187 4.540 0.672 1.00 95.06 84 GLU A C 1
ATOM 680 O O . GLU A 1 84 ? -8.848 3.958 1.708 1.00 95.06 84 GLU A O 1
ATOM 685 N N . ALA A 1 85 ? -8.318 5.078 -0.178 1.00 92.75 85 ALA A N 1
ATOM 686 C CA . ALA A 1 85 ? -6.879 5.122 0.033 1.00 92.75 85 ALA A CA 1
ATOM 687 C C . ALA A 1 85 ? -6.423 6.575 0.099 1.00 92.75 85 ALA A C 1
ATOM 689 O O . ALA A 1 85 ? -6.704 7.357 -0.805 1.00 92.75 85 ALA A O 1
ATOM 690 N N . PHE A 1 86 ? -5.693 6.945 1.145 1.00 91.38 86 PHE A N 1
ATOM 691 C CA . PHE A 1 86 ? -4.937 8.187 1.147 1.00 91.38 86 PHE A CA 1
ATOM 692 C C . PHE A 1 86 ? -3.605 7.925 0.453 1.00 91.38 86 PHE A C 1
ATOM 694 O O . PHE A 1 86 ? -2.717 7.290 1.024 1.00 91.38 86 PHE A O 1
ATOM 701 N N . SER A 1 87 ? -3.496 8.367 -0.795 1.00 87.44 87 SER A N 1
ATOM 702 C CA . SER A 1 87 ? -2.304 8.171 -1.612 1.00 87.44 87 SER A CA 1
ATOM 703 C C . SER A 1 87 ? -2.197 9.247 -2.693 1.00 87.44 87 SER A C 1
ATOM 705 O O . SER A 1 87 ? -3.186 9.833 -3.146 1.00 87.44 87 SER A O 1
ATOM 707 N N . PHE A 1 88 ? -0.963 9.496 -3.116 1.00 87.31 88 PHE A N 1
ATOM 708 C CA . PHE A 1 88 ? -0.656 10.299 -4.296 1.00 87.31 88 PHE A CA 1
ATOM 709 C C . PHE A 1 88 ? -0.508 9.441 -5.559 1.00 87.31 88 PHE A C 1
ATOM 711 O O . PHE A 1 88 ? -0.374 9.991 -6.648 1.00 87.31 88 PHE A O 1
ATOM 718 N N . ASP A 1 89 ? -0.571 8.115 -5.423 1.00 88.25 89 ASP A N 1
ATOM 719 C CA . ASP A 1 89 ? -0.522 7.179 -6.537 1.00 88.25 89 ASP A CA 1
ATOM 720 C C . ASP A 1 89 ? -1.917 6.974 -7.150 1.00 88.25 89 ASP A C 1
ATOM 722 O O . ASP A 1 89 ? -2.870 6.564 -6.482 1.00 88.25 89 ASP A O 1
ATOM 726 N N . ARG A 1 90 ? -2.035 7.249 -8.453 1.00 91.94 90 ARG A N 1
ATOM 727 C CA . ARG A 1 90 ? -3.273 7.089 -9.228 1.00 91.94 90 ARG A CA 1
ATOM 728 C C . ARG A 1 90 ? -3.624 5.623 -9.498 1.00 91.94 90 ARG A C 1
ATOM 730 O O . ARG A 1 90 ? -4.756 5.356 -9.902 1.00 91.94 90 ARG A O 1
ATOM 737 N N . HIS A 1 91 ? -2.725 4.673 -9.241 1.00 93.88 91 HIS A N 1
ATOM 738 C CA . HIS A 1 91 ? -2.997 3.242 -9.397 1.00 93.88 91 HIS A CA 1
ATOM 739 C C . HIS A 1 91 ? -4.196 2.773 -8.557 1.00 93.88 91 HIS A C 1
ATOM 741 O O . HIS A 1 91 ? -4.974 1.940 -9.016 1.00 93.88 91 HIS A O 1
ATOM 747 N N . PHE A 1 92 ? -4.431 3.375 -7.384 1.00 94.12 92 PHE A N 1
ATOM 748 C CA . PHE A 1 92 ? -5.618 3.086 -6.569 1.00 94.12 92 PHE A CA 1
ATOM 749 C C . PHE A 1 92 ? -6.927 3.419 -7.303 1.00 94.12 92 PHE A C 1
ATOM 751 O O . PHE A 1 92 ? -7.867 2.627 -7.258 1.00 94.12 92 PHE A O 1
ATOM 758 N N . GLU A 1 93 ? -6.984 4.544 -8.025 1.00 94.69 93 GLU A N 1
ATOM 759 C CA . GLU A 1 93 ? -8.155 4.916 -8.836 1.00 94.69 93 GLU A CA 1
ATOM 760 C C . GLU A 1 93 ? -8.318 3.979 -10.034 1.00 94.69 93 GLU A C 1
ATOM 762 O O . GLU A 1 93 ? -9.426 3.531 -10.322 1.00 94.69 93 GLU A O 1
ATOM 767 N N . GLN A 1 94 ? -7.214 3.644 -10.708 1.00 95.06 94 GLN A N 1
ATOM 768 C CA . GLN A 1 94 ? -7.224 2.742 -11.863 1.00 95.06 94 GLN A CA 1
ATOM 769 C C . GLN A 1 94 ? -7.707 1.335 -11.504 1.00 95.06 94 GLN A C 1
ATOM 771 O O . GLN A 1 94 ? -8.384 0.697 -12.311 1.00 95.06 94 GLN A O 1
ATOM 776 N N . TYR A 1 95 ? -7.372 0.855 -10.306 1.00 96.50 95 TYR A N 1
ATOM 777 C CA . TYR A 1 95 ? -7.837 -0.434 -9.808 1.00 96.50 95 TYR A CA 1
ATOM 778 C C . TYR A 1 95 ? -9.321 -0.415 -9.398 1.00 96.50 95 TYR A C 1
ATOM 780 O O . TYR A 1 95 ? -10.004 -1.434 -9.495 1.00 96.50 95 TYR A O 1
ATOM 788 N N . GLY A 1 96 ? -9.840 0.750 -8.992 1.00 96.00 96 GLY A N 1
ATOM 789 C CA . GLY A 1 96 ? -11.253 0.958 -8.656 1.00 96.00 96 GLY A CA 1
ATOM 790 C C . GLY A 1 96 ? -11.526 1.438 -7.226 1.00 96.00 96 GLY A C 1
ATOM 791 O O . GLY A 1 96 ? -12.676 1.401 -6.782 1.00 96.00 96 GLY A O 1
ATOM 792 N N . PHE A 1 97 ? -10.505 1.885 -6.493 1.00 95.75 97 PHE A N 1
ATOM 793 C CA . PHE A 1 97 ? -10.656 2.513 -5.180 1.00 95.75 97 PHE A CA 1
ATOM 794 C C . PHE A 1 97 ? -10.823 4.032 -5.279 1.00 95.75 97 PHE A C 1
ATOM 796 O O . PHE A 1 97 ? -10.432 4.673 -6.252 1.00 95.75 97 PHE A O 1
ATOM 803 N N . THR A 1 98 ? -11.359 4.638 -4.220 1.00 95.00 98 THR A N 1
ATOM 804 C CA . THR A 1 98 ? 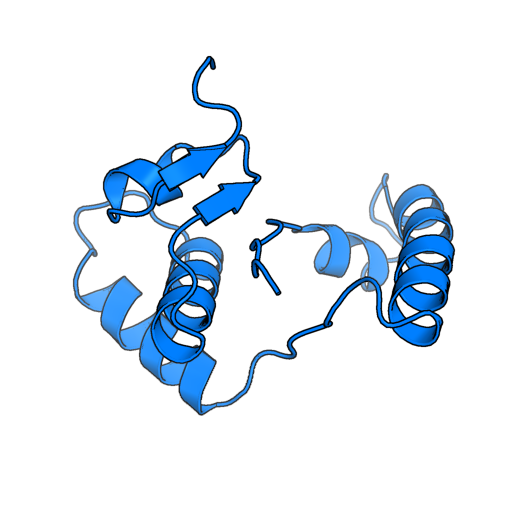-11.385 6.096 -4.075 1.00 95.00 98 THR A CA 1
ATOM 805 C C . THR A 1 98 ? -10.048 6.567 -3.514 1.00 95.00 98 THR A C 1
ATOM 807 O O . THR A 1 98 ? -9.760 6.368 -2.332 1.00 95.00 98 THR A O 1
ATOM 810 N N . ARG A 1 99 ? -9.231 7.228 -4.331 1.00 93.38 99 ARG A N 1
ATOM 811 C CA . ARG A 1 99 ? -8.009 7.879 -3.853 1.00 93.38 99 ARG A CA 1
ATOM 812 C C . ARG A 1 99 ? -8.328 9.251 -3.255 1.00 93.38 99 ARG A C 1
ATOM 814 O O . ARG A 1 99 ? -9.094 10.036 -3.810 1.00 93.38 99 ARG A O 1
ATOM 821 N N . LEU A 1 100 ? -7.729 9.541 -2.108 1.00 90.56 100 LEU A N 1
ATOM 822 C CA . LEU A 1 100 ? -7.812 10.807 -1.396 1.00 90.56 100 LEU A CA 1
ATOM 823 C C . LEU A 1 100 ? -6.418 11.453 -1.293 1.00 90.56 100 LEU A C 1
ATOM 825 O O . LEU A 1 100 ? -5.441 10.738 -1.069 1.00 90.56 100 LEU A O 1
ATOM 829 N N . PRO A 1 101 ? -6.325 12.794 -1.366 1.00 85.81 101 PRO A N 1
ATOM 830 C CA . PRO A 1 101 ? -7.404 13.717 -1.727 1.00 85.81 101 PRO A CA 1
ATOM 831 C C . PRO A 1 101 ? -7.742 13.642 -3.230 1.00 85.81 101 PRO A C 1
ATOM 833 O O . PRO A 1 101 ? -6.867 13.385 -4.050 1.00 85.81 101 PRO A O 1
ATOM 836 N N . ILE A 1 102 ? -8.999 13.937 -3.585 1.00 78.19 102 ILE A N 1
ATOM 837 C CA . ILE A 1 102 ? -9.544 13.823 -4.959 1.00 78.19 102 ILE A CA 1
ATOM 838 C C . ILE A 1 102 ? -9.017 14.942 -5.900 1.00 78.19 102 ILE A C 1
ATOM 840 O O . ILE A 1 102 ? -9.263 14.928 -7.098 1.00 78.19 102 ILE A O 1
ATOM 844 N N . PHE A 1 103 ? -8.278 15.931 -5.382 1.00 68.25 103 PHE A N 1
ATOM 845 C CA . PHE A 1 103 ? -7.930 17.170 -6.101 1.00 68.25 103 PHE A CA 1
ATOM 846 C C . PHE A 1 103 ? -6.494 17.226 -6.667 1.00 68.25 103 PHE A C 1
ATOM 848 O O . PHE A 1 103 ? -5.951 18.321 -6.815 1.00 68.25 103 PHE A O 1
ATOM 855 N N . LEU A 1 104 ? -5.867 16.081 -6.965 1.00 55.41 104 LEU A N 1
ATOM 856 C CA . LEU A 1 104 ? -4.506 15.995 -7.536 1.00 55.41 104 LEU A CA 1
ATOM 857 C C . LEU A 1 104 ? -4.452 15.107 -8.779 1.00 55.41 104 LEU A C 1
ATOM 859 O O . LEU A 1 104 ? -4.998 13.987 -8.704 1.00 55.41 104 LEU A O 1
#

Sequence (104 aa):
MKELFVDTGAWVALNNRYDVGHKRAVEFGAEIRSLQQMGKIRIVHISQDILHKAWEIFEKYSDKDFSFTDCASFGIMEILGIKEAFSFDRHFEQYGFTRLPIFL

Secondary structure (DSSP, 8-state):
----EE--THHHHHH-TTSTTHHHHHHHHHHHHHHHHTTS-------HHHHHHHHHHHHHTTTS---HHHHHHHHHHHHHT--EEE-S-THHHHHT-EEESTT-

Mean predicted aligned error: 5.92 Å

Nearest PDB structures (foldseek):
  5wz4-assembly1_B  TM=6.465E-01  e=1.579E-05  Mycobacterium tuberculosis H37Rv
  5wzf-assembly1_A  TM=6.389E-01  e=1.482E-05  Mycobacterium tuberculosis H37Rv
  1w8i-assembly1_A-2  TM=5.472E-01  e=1.479E-03  Archaeoglobus fulgidus DSM 4304
  5x3t-assembly1_H  TM=6.436E-01  e=5.919E-03  Mycobacterium tuberculosis H37Rv
  2h1c-assembly1_A  TM=5.740E-01  e=2.153E-01  Neisseria gonorrhoeae